Protein AF-A0A016VBL6-F1 (afdb_monomer_lite)

Organism: NCBI:txid53326

Secondary structure (DSSP, 8-state):
-HHHHHTT-S-S-GGGT-EEEE--STT-SEEEE-----GGGTTT-HHHHHHHHHHHHHHHSPPPSSHHHHHHHHHHHHHTT-

Sequence (82 aa):
MAYKIISGKINLPTNKFYTVSPSCTRGGPFKITFQTAKTSLRSSFFTQRAGSVFLRLSKKYILPHSLAQYKRLVDKFLRESA

Structure (mmCIF, N/CA/C/O backbone):
data_AF-A0A016VBL6-F1
#
_entry.id   AF-A0A016VBL6-F1
#
loop_
_atom_site.group_PDB
_atom_site.id
_atom_site.type_symbol
_atom_site.label_atom_id
_atom_site.label_alt_id
_atom_site.label_comp_id
_atom_site.label_asym_id
_atom_site.label_entity_id
_atom_site.label_seq_id
_atom_site.pdbx_PDB_ins_code
_atom_site.Cartn_x
_atom_site.Cartn_y
_atom_site.Cartn_z
_atom_site.occupancy
_atom_site.B_iso_or_equiv
_atom_site.auth_seq_id
_atom_site.auth_comp_id
_atom_site.auth_asym_id
_atom_site.auth_atom_id
_atom_site.pdbx_PDB_model_num
ATOM 1 N N . MET A 1 1 ? -5.324 -7.346 -2.079 1.00 54.12 1 MET A N 1
ATOM 2 C CA . MET A 1 1 ? -5.747 -6.616 -3.295 1.00 54.12 1 MET A CA 1
ATOM 3 C C . MET A 1 1 ? -4.780 -5.503 -3.680 1.00 54.12 1 MET A C 1
ATOM 5 O O . MET A 1 1 ? -4.170 -5.640 -4.727 1.00 54.12 1 MET A O 1
ATOM 9 N N . ALA A 1 2 ? -4.561 -4.477 -2.845 1.00 57.25 2 ALA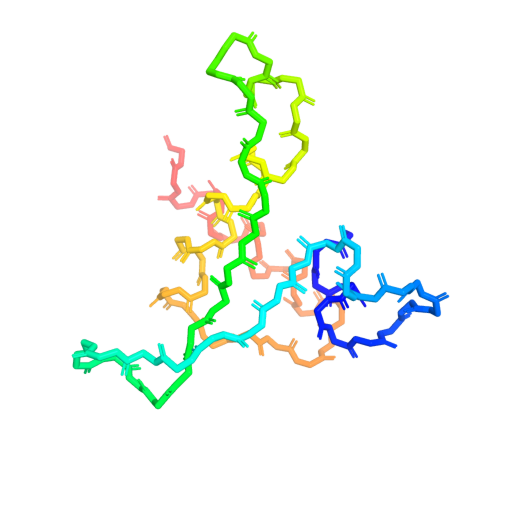 A N 1
ATOM 10 C CA . ALA A 1 2 ? -3.733 -3.304 -3.180 1.00 57.25 2 ALA A CA 1
ATOM 11 C C . ALA A 1 2 ? -2.341 -3.640 -3.751 1.00 57.25 2 ALA A C 1
ATOM 13 O O . ALA A 1 2 ? -2.014 -3.189 -4.838 1.00 57.25 2 ALA A O 1
ATOM 14 N N . TYR A 1 3 ? -1.574 -4.519 -3.096 1.00 64.38 3 TYR A N 1
ATOM 15 C CA . TYR A 1 3 ? -0.270 -4.968 -3.604 1.00 64.38 3 TYR A CA 1
ATOM 16 C C . TYR A 1 3 ? -0.341 -5.562 -5.018 1.00 64.38 3 TYR A C 1
ATOM 18 O O . TYR A 1 3 ? 0.477 -5.243 -5.872 1.00 64.38 3 TYR A O 1
ATOM 26 N N . LYS A 1 4 ? -1.333 -6.419 -5.280 1.00 64.06 4 LYS A N 1
ATOM 27 C CA . LYS A 1 4 ? -1.488 -7.073 -6.582 1.00 64.06 4 LYS A CA 1
ATOM 28 C C . LYS A 1 4 ? -1.921 -6.084 -7.679 1.00 64.06 4 LYS A C 1
ATOM 30 O O . LYS A 1 4 ? -1.518 -6.256 -8.819 1.00 64.06 4 LYS A O 1
ATOM 35 N N . ILE A 1 5 ? -2.701 -5.060 -7.320 1.00 65.44 5 ILE A N 1
ATOM 36 C CA . ILE A 1 5 ? -3.108 -3.967 -8.218 1.00 65.44 5 ILE A CA 1
ATOM 37 C C . ILE A 1 5 ? -1.906 -3.058 -8.522 1.00 65.44 5 ILE A C 1
ATOM 39 O O . ILE A 1 5 ? -1.655 -2.753 -9.678 1.00 65.44 5 ILE A O 1
ATOM 43 N N . ILE A 1 6 ? -1.119 -2.687 -7.506 1.00 66.88 6 ILE A N 1
ATOM 44 C CA . ILE A 1 6 ? 0.051 -1.803 -7.655 1.00 66.88 6 ILE A CA 1
ATOM 45 C C . ILE A 1 6 ? 1.196 -2.489 -8.416 1.00 66.88 6 ILE A C 1
ATOM 47 O O . ILE A 1 6 ? 1.877 -1.855 -9.210 1.00 66.88 6 ILE A O 1
ATOM 51 N N . SER A 1 7 ? 1.409 -3.789 -8.194 1.00 67.69 7 SER A N 1
ATOM 52 C CA . SER A 1 7 ? 2.478 -4.559 -8.854 1.00 67.69 7 SER A CA 1
ATOM 53 C C . SER A 1 7 ? 2.101 -5.105 -10.237 1.00 67.69 7 SER A C 1
ATOM 55 O O . SER A 1 7 ? 2.847 -5.916 -10.778 1.00 67.69 7 SER A O 1
ATOM 57 N N . GLY A 1 8 ? 0.940 -4.731 -10.792 1.00 65.06 8 GLY A N 1
ATOM 58 C CA . GLY A 1 8 ? 0.482 -5.215 -12.103 1.00 65.06 8 GLY A CA 1
ATOM 59 C C . GLY A 1 8 ? 0.190 -6.721 -12.159 1.00 65.06 8 GLY A C 1
ATOM 60 O O . GLY A 1 8 ? 0.003 -7.279 -13.231 1.00 65.06 8 GLY A O 1
ATOM 61 N N . LYS A 1 9 ? 0.121 -7.404 -11.008 1.00 71.00 9 LYS A N 1
ATOM 62 C CA . LYS A 1 9 ? -0.142 -8.853 -10.904 1.00 71.00 9 LYS A CA 1
ATOM 63 C C . LYS A 1 9 ? -1.622 -9.215 -11.068 1.00 71.00 9 LYS A C 1
ATOM 65 O O . LYS A 1 9 ? -2.006 -10.362 -10.850 1.00 71.00 9 LYS A O 1
ATOM 70 N N . ILE A 1 10 ? -2.463 -8.234 -11.377 1.00 68.06 10 ILE A N 1
ATOM 71 C CA . ILE A 1 10 ? -3.847 -8.424 -11.800 1.00 68.06 10 ILE A CA 1
ATOM 72 C C . ILE A 1 10 ? -4.015 -7.603 -13.077 1.00 68.06 10 ILE A C 1
ATOM 74 O O . ILE A 1 10 ? -3.679 -6.421 -13.067 1.00 68.06 10 ILE A O 1
ATOM 78 N N . ASN A 1 11 ? -4.586 -8.206 -14.126 1.00 70.69 11 ASN A N 1
ATOM 79 C CA . ASN A 1 11 ? -5.004 -7.544 -15.373 1.00 70.69 11 ASN A CA 1
ATOM 80 C C . ASN A 1 11 ? -6.217 -6.620 -15.152 1.00 70.69 11 ASN A C 1
ATOM 82 O O . ASN A 1 11 ? -7.227 -6.696 -15.847 1.00 70.69 11 ASN A O 1
ATOM 86 N N . LEU A 1 12 ? -6.149 -5.776 -14.126 1.00 71.00 12 LEU A N 1
ATOM 87 C CA . LEU A 1 12 ? -7.112 -4.720 -13.884 1.00 71.00 12 LEU A CA 1
ATOM 88 C C . LEU A 1 12 ? -6.530 -3.404 -14.401 1.00 71.00 12 LEU A C 1
ATOM 90 O O . LEU A 1 12 ? -5.343 -3.144 -14.200 1.00 71.00 12 LEU A O 1
ATOM 94 N N . PRO A 1 13 ? -7.357 -2.545 -15.013 1.00 70.81 13 PRO A N 1
ATOM 95 C CA . PRO A 1 13 ? -6.929 -1.227 -15.459 1.00 70.81 13 PRO A CA 1
ATOM 96 C C . PRO A 1 13 ? -6.554 -0.371 -14.236 1.00 70.81 13 PRO A C 1
ATOM 98 O O . PRO A 1 13 ? -7.417 0.146 -13.525 1.00 70.81 13 PRO A O 1
ATOM 101 N N . THR A 1 14 ? -5.252 -0.263 -13.952 1.00 68.81 14 THR A N 1
ATOM 102 C CA . THR A 1 14 ? -4.687 0.412 -12.766 1.00 68.81 14 THR A CA 1
ATOM 103 C C . THR A 1 14 ? -5.020 1.903 -12.723 1.00 68.81 14 THR A C 1
ATOM 105 O O . THR A 1 14 ? -5.214 2.453 -11.637 1.00 68.81 14 THR A O 1
ATOM 108 N N . ASN A 1 15 ? -5.217 2.521 -13.892 1.00 70.50 15 ASN A N 1
ATOM 109 C CA . ASN A 1 15 ? -5.675 3.903 -14.060 1.00 70.50 15 ASN A CA 1
ATOM 110 C C . ASN A 1 15 ? -7.060 4.188 -13.444 1.00 70.50 15 ASN A C 1
ATOM 112 O O . ASN A 1 15 ? -7.361 5.341 -13.148 1.00 70.50 15 ASN A O 1
ATOM 116 N N . LYS A 1 16 ? -7.894 3.163 -13.211 1.00 68.75 16 LYS A N 1
ATOM 117 C CA . LYS A 1 16 ? -9.178 3.308 -12.503 1.00 68.75 16 LYS A CA 1
ATOM 118 C C . LYS A 1 16 ? -9.021 3.387 -10.982 1.00 68.75 16 LYS A C 1
ATOM 120 O O . LYS A 1 16 ? -9.970 3.753 -10.295 1.00 68.75 16 LYS A O 1
ATOM 125 N N . PHE A 1 17 ? -7.854 3.026 -10.446 1.00 69.56 17 PHE A N 1
ATOM 126 C CA . PHE A 1 17 ? -7.608 2.953 -9.003 1.00 69.56 17 PHE A CA 1
ATOM 127 C C . PHE A 1 17 ? -6.725 4.092 -8.505 1.00 69.56 17 PHE A C 1
ATOM 129 O O . PHE A 1 17 ? -6.979 4.638 -7.431 1.0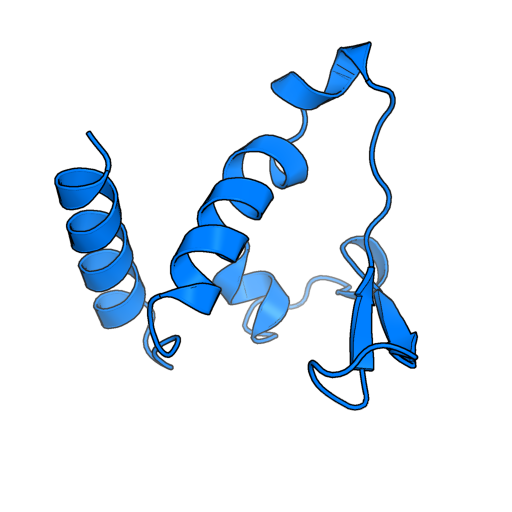0 69.56 17 PHE A O 1
ATOM 136 N N . TYR A 1 18 ? -5.688 4.440 -9.264 1.00 74.25 18 TYR A N 1
ATOM 137 C CA . TYR A 1 18 ? -4.788 5.536 -8.940 1.00 74.25 18 TYR A CA 1
ATOM 138 C C . TYR A 1 18 ? -4.108 6.080 -10.198 1.00 74.25 18 TYR A C 1
ATOM 140 O O . TYR A 1 18 ? -3.968 5.399 -11.210 1.00 74.25 18 TYR A O 1
ATOM 148 N N . THR A 1 19 ? -3.657 7.320 -10.109 1.00 79.31 19 THR A N 1
ATOM 149 C CA . THR A 1 19 ? -2.795 7.993 -11.073 1.00 79.31 19 THR A CA 1
ATOM 150 C C . THR A 1 19 ? -1.460 8.315 -10.415 1.00 79.31 19 THR A C 1
ATOM 152 O O . THR A 1 19 ? -1.339 8.347 -9.190 1.00 79.31 19 THR A O 1
ATOM 155 N N . VAL A 1 20 ? -0.432 8.528 -11.226 1.00 81.56 20 VAL A N 1
ATOM 156 C CA . VAL A 1 20 ? 0.873 8.992 -10.760 1.00 81.56 20 VAL A CA 1
ATOM 157 C C . VAL A 1 20 ? 1.028 10.420 -11.254 1.00 81.56 20 VAL A C 1
ATOM 159 O O . VAL A 1 20 ? 0.919 10.668 -12.451 1.00 81.56 20 VAL A O 1
ATOM 162 N N . SER A 1 21 ? 1.224 11.363 -10.339 1.00 80.81 21 SER A N 1
ATOM 163 C CA . SER A 1 21 ? 1.422 12.775 -10.666 1.00 80.81 21 SER A CA 1
ATOM 164 C C . SER A 1 21 ? 2.811 13.235 -10.225 1.00 80.81 21 SER A C 1
ATOM 166 O O . SER A 1 21 ? 3.350 12.692 -9.253 1.00 80.81 21 SER A O 1
ATOM 168 N N . PRO A 1 22 ? 3.412 14.220 -10.915 1.00 84.19 22 PRO A N 1
ATOM 169 C CA . PRO A 1 22 ? 4.651 14.836 -10.464 1.00 84.19 22 PRO A CA 1
ATOM 170 C C . PRO A 1 22 ? 4.515 15.335 -9.022 1.00 84.19 22 PRO A C 1
ATOM 172 O O . PRO A 1 22 ? 3.498 15.919 -8.630 1.00 84.19 22 PRO A O 1
ATOM 175 N N . SER A 1 23 ? 5.525 15.057 -8.205 1.00 80.81 23 SER A N 1
ATOM 176 C CA . SER A 1 23 ? 5.559 15.491 -6.813 1.00 80.81 23 SER A CA 1
ATOM 177 C C . SER A 1 23 ? 6.466 16.705 -6.671 1.00 80.81 23 SER A C 1
ATOM 179 O O . SER A 1 23 ? 7.661 16.628 -6.929 1.00 80.81 23 SER A O 1
ATOM 181 N N . CYS A 1 24 ? 5.897 17.818 -6.210 1.00 74.00 24 CYS A N 1
ATOM 182 C CA . CYS A 1 24 ? 6.644 19.047 -5.936 1.00 74.00 24 CYS A CA 1
ATOM 183 C C . CYS A 1 24 ? 7.238 19.090 -4.512 1.00 74.00 24 CYS A C 1
ATOM 185 O O . CYS A 1 24 ? 7.806 20.102 -4.117 1.00 74.00 24 CYS A O 1
ATOM 187 N N . THR A 1 25 ? 7.079 18.028 -3.709 1.00 67.62 25 THR A N 1
ATOM 188 C CA . THR A 1 25 ? 7.604 17.940 -2.335 1.00 67.62 25 THR A CA 1
ATOM 189 C C . THR A 1 25 ? 8.716 16.893 -2.216 1.00 67.62 25 THR A C 1
ATOM 191 O O . THR A 1 25 ? 8.790 15.956 -3.010 1.00 67.62 25 THR A O 1
ATOM 194 N N . ARG A 1 26 ? 9.580 17.058 -1.199 1.00 54.88 26 ARG A N 1
ATOM 195 C CA . ARG A 1 26 ? 10.907 16.424 -0.989 1.00 54.88 26 ARG A CA 1
ATOM 196 C C . ARG A 1 26 ? 10.971 14.879 -0.877 1.00 54.88 26 ARG A C 1
ATOM 198 O O . ARG A 1 26 ? 11.972 14.356 -0.405 1.00 54.88 26 ARG A O 1
ATOM 205 N N . GLY A 1 27 ? 9.938 14.142 -1.286 1.00 64.94 27 GLY A N 1
ATOM 206 C CA . GLY A 1 27 ? 9.830 12.681 -1.132 1.00 64.94 27 GLY A CA 1
ATOM 207 C C . GLY A 1 27 ? 10.105 11.833 -2.384 1.00 64.94 27 GLY A C 1
ATOM 208 O O . GLY A 1 27 ? 10.066 10.611 -2.282 1.00 64.94 27 GLY A O 1
ATOM 209 N N . GLY A 1 28 ? 10.350 12.443 -3.549 1.00 71.94 28 GLY A N 1
ATOM 210 C CA . GLY A 1 28 ? 10.593 11.756 -4.828 1.00 71.94 28 GLY A CA 1
ATOM 211 C C . GLY A 1 28 ? 9.950 12.490 -6.016 1.00 71.94 28 GLY A C 1
ATOM 212 O O .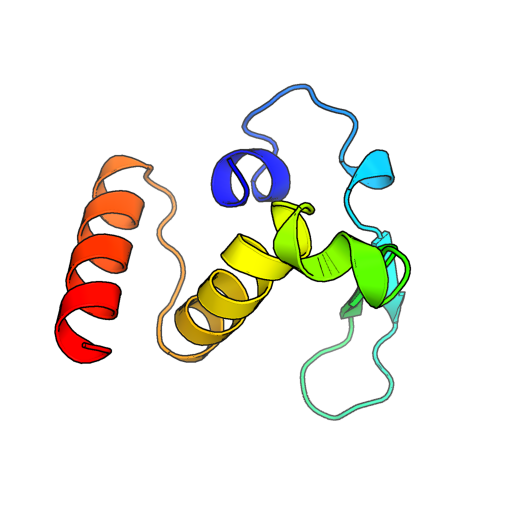 GLY A 1 28 ? 9.139 13.384 -5.786 1.00 71.94 28 GLY A O 1
ATOM 213 N N . PRO A 1 29 ? 10.280 12.136 -7.275 1.00 79.94 29 PRO A N 1
ATOM 214 C CA . PRO A 1 29 ? 9.797 12.854 -8.464 1.00 79.94 29 PRO A CA 1
ATOM 215 C C . PRO A 1 29 ? 8.302 12.639 -8.751 1.00 79.94 29 PRO A C 1
ATOM 217 O O . PRO A 1 29 ? 7.669 13.452 -9.422 1.00 79.94 29 PRO A O 1
ATOM 220 N N . PHE A 1 30 ? 7.710 11.569 -8.214 1.00 79.25 30 PHE A N 1
ATOM 221 C CA . PHE A 1 30 ? 6.332 11.175 -8.487 1.00 79.25 30 PHE A CA 1
ATOM 222 C C . PHE A 1 30 ? 5.595 10.763 -7.211 1.00 79.25 30 PHE A C 1
ATOM 224 O O . PHE A 1 30 ? 6.174 10.149 -6.316 1.00 79.25 30 PHE A O 1
ATOM 231 N N . LYS A 1 31 ? 4.295 11.062 -7.143 1.00 81.94 31 LYS A N 1
ATOM 232 C CA . LYS A 1 31 ? 3.390 10.638 -6.068 1.00 81.94 31 LYS A CA 1
ATOM 233 C C . LYS A 1 31 ? 2.168 9.924 -6.633 1.00 81.94 31 LYS A C 1
ATOM 235 O O . LYS A 1 31 ? 1.660 10.273 -7.696 1.00 81.94 31 LYS A O 1
ATOM 240 N N . ILE A 1 32 ? 1.669 8.944 -5.887 1.00 80.06 32 ILE A N 1
ATOM 241 C CA . ILE A 1 32 ? 0.419 8.254 -6.207 1.00 80.06 32 ILE A CA 1
ATOM 242 C C . ILE A 1 32 ? -0.753 9.121 -5.732 1.00 80.06 32 ILE A C 1
ATOM 244 O O . ILE A 1 32 ? -0.851 9.453 -4.551 1.00 80.06 32 ILE A O 1
ATOM 248 N N . THR A 1 33 ? -1.653 9.465 -6.646 1.00 74.06 33 THR A N 1
ATOM 249 C CA . THR A 1 33 ? -2.911 10.177 -6.397 1.00 74.06 33 THR A CA 1
ATOM 250 C C . THR A 1 33 ? -4.093 9.266 -6.707 1.00 74.06 33 THR A C 1
ATOM 252 O O . THR A 1 33 ? -4.057 8.501 -7.659 1.00 74.06 33 THR A O 1
ATOM 255 N N . PHE A 1 34 ? -5.158 9.309 -5.914 1.00 75.19 34 PHE A N 1
ATOM 256 C CA . PHE A 1 34 ? -6.349 8.479 -6.129 1.00 75.19 34 PHE A CA 1
ATOM 257 C C . PHE A 1 34 ? -7.609 9.282 -5.813 1.00 75.19 34 PHE A C 1
ATOM 259 O O . PHE A 1 34 ? -7.575 10.176 -4.967 1.00 75.19 34 PHE A O 1
ATOM 266 N N . GLN A 1 35 ? -8.720 8.972 -6.487 1.00 67.38 35 GLN A N 1
ATOM 267 C CA . GLN A 1 35 ? -9.995 9.628 -6.202 1.00 67.38 35 GLN A CA 1
ATOM 268 C C . GLN A 1 35 ? -10.472 9.255 -4.795 1.00 67.38 35 GLN A C 1
ATOM 270 O O . GLN A 1 35 ? -10.727 8.091 -4.478 1.00 67.38 35 GLN A O 1
ATOM 275 N N . THR A 1 36 ? -10.588 10.256 -3.930 1.00 59.41 36 THR A N 1
ATOM 276 C CA . THR A 1 36 ? -11.138 10.110 -2.586 1.00 59.41 36 THR A CA 1
ATOM 277 C C . THR A 1 36 ? -12.652 10.276 -2.637 1.00 59.41 36 THR A C 1
ATOM 279 O O . THR A 1 36 ? -13.167 11.355 -2.907 1.00 59.41 36 THR A O 1
ATOM 282 N N . ALA A 1 37 ? -13.384 9.199 -2.345 1.00 57.78 37 ALA A N 1
ATOM 283 C CA . ALA A 1 37 ? -14.830 9.262 -2.141 1.00 57.78 37 ALA A CA 1
ATOM 284 C C . ALA A 1 37 ? -15.223 10.302 -1.066 1.00 57.78 37 ALA A C 1
ATOM 286 O O . ALA A 1 37 ? -14.448 10.559 -0.128 1.00 57.78 37 ALA A O 1
ATOM 287 N N . LYS A 1 38 ? -16.444 10.857 -1.203 1.00 58.75 38 LYS A N 1
ATOM 288 C CA . LYS A 1 38 ? -17.077 11.781 -0.241 1.00 58.75 38 LYS A CA 1
ATOM 289 C C . LYS A 1 38 ? -16.900 11.277 1.191 1.00 58.75 38 LYS A C 1
ATOM 291 O O . LYS A 1 38 ? -16.983 10.078 1.450 1.00 58.75 38 LYS A O 1
ATOM 296 N N . THR A 1 39 ? -16.675 12.207 2.118 1.00 57.28 39 THR A N 1
ATOM 297 C CA . THR A 1 39 ? -16.300 11.953 3.519 1.00 57.28 39 THR A CA 1
ATOM 298 C C . THR A 1 39 ? -17.233 10.965 4.227 1.00 57.28 39 THR A C 1
ATOM 300 O O . THR A 1 39 ? -16.766 10.100 4.962 1.00 57.28 39 THR A O 1
ATOM 303 N N . SER A 1 40 ? -18.531 11.030 3.920 1.00 56.97 40 SER A N 1
ATOM 304 C CA . SER A 1 40 ? -19.584 10.156 4.452 1.00 56.97 40 SER A CA 1
ATOM 305 C C . SER A 1 40 ? -19.514 8.697 3.987 1.00 56.97 40 SER A C 1
ATOM 307 O O . SER A 1 40 ? -20.069 7.826 4.644 1.00 56.97 40 SER A O 1
ATOM 309 N N . LEU A 1 41 ? -18.821 8.407 2.882 1.00 58.00 41 LEU A N 1
ATOM 310 C CA . LEU A 1 41 ? -18.668 7.054 2.332 1.00 58.00 41 LEU A CA 1
ATOM 311 C C . LEU A 1 41 ? -17.276 6.462 2.618 1.00 58.00 41 LEU A C 1
ATOM 313 O O . LEU A 1 41 ? -16.990 5.324 2.262 1.00 58.00 41 LEU A O 1
ATOM 317 N N . ARG A 1 42 ? -16.368 7.211 3.255 1.00 56.03 42 ARG A N 1
ATOM 318 C CA . ARG A 1 42 ? -14.962 6.800 3.443 1.00 56.03 42 ARG A CA 1
ATOM 319 C C . ARG A 1 42 ? -14.803 5.492 4.213 1.00 56.03 42 ARG A C 1
ATOM 321 O O . ARG A 1 42 ? -13.906 4.714 3.896 1.00 56.03 42 ARG A O 1
ATOM 328 N N . SER A 1 43 ? -15.678 5.231 5.182 1.00 58.72 43 SER A N 1
ATOM 329 C CA . SER A 1 43 ? -15.712 3.970 5.932 1.00 58.72 43 SER A CA 1
ATOM 330 C C . SER A 1 43 ? -16.096 2.779 5.045 1.00 58.72 43 SER A C 1
ATOM 332 O O . SER A 1 43 ? -15.584 1.678 5.236 1.00 58.72 43 SER A O 1
ATOM 334 N N . SER A 1 44 ? -16.928 2.990 4.025 1.00 62.00 44 SER A N 1
ATOM 335 C CA . SER A 1 44 ? -17.349 1.965 3.066 1.00 62.00 44 SER A CA 1
ATOM 336 C C . SER A 1 44 ? -16.267 1.673 2.020 1.00 62.00 44 SER A C 1
ATOM 338 O O . SER A 1 44 ? -16.114 0.531 1.582 1.00 62.00 44 SER A O 1
ATOM 340 N N . PHE A 1 45 ? -15.456 2.669 1.650 1.00 64.50 45 PHE A N 1
ATOM 341 C CA . PHE A 1 45 ? -14.447 2.523 0.599 1.00 64.50 45 PHE A CA 1
ATOM 342 C C . PHE A 1 45 ? -13.184 1.788 1.074 1.00 64.50 45 PHE A C 1
ATOM 344 O O . PHE A 1 45 ? -12.391 2.278 1.881 1.00 64.50 45 PHE A O 1
ATOM 351 N N . PHE A 1 46 ? -12.956 0.606 0.492 1.00 68.19 46 PHE A N 1
ATOM 352 C CA . PHE A 1 46 ? -11.797 -0.253 0.761 1.00 68.19 46 PHE A CA 1
ATOM 353 C C . PHE A 1 46 ? -10.457 0.484 0.627 1.00 68.19 46 PHE A C 1
ATOM 355 O O . PHE A 1 46 ? -9.565 0.285 1.444 1.00 68.19 46 PHE A O 1
ATOM 362 N N . THR A 1 47 ? -10.312 1.364 -0.364 1.00 69.62 47 THR A N 1
ATOM 363 C CA . THR A 1 47 ? -9.090 2.152 -0.586 1.00 69.62 47 THR A CA 1
ATOM 364 C C . THR A 1 47 ? -8.787 3.116 0.552 1.00 69.62 47 THR A C 1
ATOM 366 O O . THR A 1 47 ? -7.621 3.338 0.847 1.00 69.62 47 THR A O 1
ATOM 369 N N . GLN A 1 48 ? -9.793 3.646 1.243 1.00 68.69 48 GLN A N 1
ATOM 370 C CA . GLN A 1 48 ? -9.551 4.549 2.368 1.00 68.69 48 GLN A CA 1
ATOM 371 C C . GLN A 1 48 ? -9.207 3.790 3.651 1.00 68.69 48 GLN A C 1
ATOM 373 O O . GLN A 1 48 ? -8.276 4.173 4.361 1.00 68.69 48 GLN A O 1
ATOM 378 N N . ARG A 1 49 ? -9.877 2.657 3.896 1.00 72.00 49 ARG A N 1
ATOM 379 C CA . ARG A 1 49 ? -9.566 1.773 5.029 1.00 72.00 49 ARG A CA 1
ATOM 380 C C . ARG A 1 49 ? -8.216 1.076 4.869 1.00 72.00 49 ARG A C 1
ATOM 382 O O . ARG A 1 49 ? -7.339 1.214 5.710 1.00 72.00 49 ARG A O 1
ATOM 389 N N . ALA A 1 50 ? -8.022 0.351 3.772 1.00 80.38 50 ALA A N 1
ATOM 390 C CA . ALA A 1 50 ? -6.813 -0.434 3.548 1.00 80.38 50 ALA A CA 1
ATOM 391 C C . ALA A 1 50 ? -5.645 0.412 3.022 1.00 80.38 50 ALA A C 1
ATOM 393 O O . ALA A 1 50 ? -4.494 0.104 3.316 1.00 80.38 50 ALA A O 1
ATOM 394 N N . GLY A 1 51 ? -5.910 1.471 2.251 1.00 80.25 51 GLY A N 1
ATOM 395 C CA . GLY A 1 51 ? -4.857 2.303 1.662 1.00 80.25 51 GLY A CA 1
ATOM 396 C C . GLY A 1 51 ? -4.128 3.170 2.685 1.00 80.25 51 GLY A C 1
ATOM 397 O O . GLY A 1 51 ? -2.913 3.310 2.593 1.00 80.25 51 GLY A O 1
ATOM 398 N N . SER A 1 52 ? -4.824 3.687 3.702 1.00 80.25 52 SER A N 1
ATOM 399 C CA . SER A 1 52 ? -4.183 4.425 4.801 1.00 80.25 52 SER A CA 1
ATOM 400 C C . SER A 1 52 ? -3.246 3.530 5.624 1.00 80.25 52 SER A C 1
ATOM 402 O O . SER A 1 52 ? -2.101 3.902 5.889 1.00 80.25 52 SER A O 1
ATOM 404 N N . VAL A 1 53 ? -3.688 2.313 5.955 1.00 83.31 53 VAL A N 1
ATOM 405 C CA . VAL A 1 53 ? -2.872 1.294 6.638 1.00 83.31 53 VAL A CA 1
ATOM 406 C C . VAL A 1 53 ? -1.690 0.866 5.766 1.00 83.31 53 VAL A C 1
ATOM 408 O O . VAL A 1 53 ? -0.558 0.795 6.244 1.00 83.31 53 VAL A O 1
ATOM 411 N N . PHE A 1 54 ? -1.922 0.652 4.468 1.00 84.44 54 PHE A N 1
ATOM 412 C CA . PHE A 1 54 ? -0.870 0.317 3.510 1.00 84.44 54 PHE A CA 1
ATOM 413 C C . PHE A 1 54 ? 0.192 1.416 3.401 1.00 84.44 54 PHE A C 1
ATOM 415 O O . PHE A 1 54 ? 1.376 1.102 3.404 1.00 84.44 54 PHE A O 1
ATOM 422 N N . LEU A 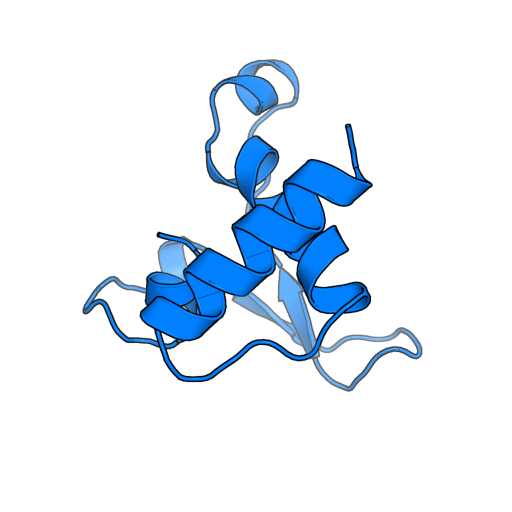1 55 ? -0.212 2.690 3.369 1.00 85.88 55 LEU A N 1
ATOM 423 C CA . LEU A 1 55 ? 0.708 3.831 3.347 1.00 85.88 55 LEU A CA 1
ATOM 424 C C . LEU A 1 55 ? 1.585 3.905 4.602 1.00 85.88 55 LEU A C 1
ATOM 426 O O . LEU A 1 55 ? 2.754 4.272 4.511 1.00 85.88 55 LEU A O 1
ATOM 430 N N . ARG A 1 56 ? 1.047 3.566 5.780 1.00 86.44 56 ARG A N 1
ATOM 431 C CA . ARG A 1 56 ? 1.853 3.485 7.011 1.00 86.44 56 ARG A CA 1
ATOM 432 C C . ARG A 1 56 ? 2.875 2.354 6.924 1.00 86.44 56 ARG A C 1
ATOM 434 O O . ARG A 1 56 ? 4.044 2.564 7.234 1.00 86.44 56 ARG A O 1
ATOM 441 N N . LEU A 1 57 ? 2.449 1.187 6.449 1.00 88.88 57 LEU A N 1
ATOM 442 C CA . LEU A 1 57 ? 3.320 0.029 6.268 1.00 88.88 57 LEU A CA 1
ATOM 443 C C . LEU A 1 57 ? 4.426 0.298 5.237 1.00 88.88 57 LEU A C 1
ATOM 445 O O . LEU A 1 57 ? 5.582 -0.011 5.509 1.00 88.88 57 LEU A O 1
ATOM 449 N N . SER A 1 58 ? 4.107 0.924 4.099 1.00 86.12 58 SER A N 1
ATOM 450 C CA . SER A 1 58 ? 5.081 1.223 3.037 1.00 86.12 58 SER A CA 1
ATOM 451 C C . SER A 1 58 ? 6.109 2.281 3.434 1.00 86.12 58 SER A C 1
ATOM 453 O O . SER A 1 58 ? 7.171 2.353 2.830 1.00 86.12 58 SER A O 1
ATOM 455 N N . LYS A 1 59 ? 5.795 3.127 4.422 1.00 87.50 59 LYS A N 1
ATOM 456 C CA . LYS A 1 59 ? 6.751 4.082 4.999 1.00 87.50 59 LYS A CA 1
ATOM 457 C C . LYS A 1 59 ? 7.681 3.432 6.023 1.00 87.50 59 LYS A C 1
ATOM 459 O O . LYS A 1 59 ? 8.790 3.915 6.209 1.00 87.50 59 LYS A O 1
ATOM 464 N N . LYS A 1 60 ? 7.224 2.374 6.702 1.00 88.88 60 LYS A N 1
ATOM 465 C CA . LYS A 1 60 ? 7.984 1.682 7.755 1.00 88.88 60 LYS A CA 1
ATOM 466 C C . LYS A 1 60 ? 8.870 0.561 7.203 1.00 88.88 60 LYS A C 1
ATOM 468 O O . LYS A 1 60 ? 9.923 0.294 7.770 1.00 88.88 60 LYS A O 1
ATOM 473 N N . TYR A 1 61 ? 8.462 -0.085 6.111 1.00 86.88 61 TYR A N 1
ATOM 474 C CA . TYR A 1 61 ? 9.179 -1.224 5.540 1.00 86.88 61 TYR A CA 1
ATOM 475 C C . TYR A 1 61 ? 9.280 -1.158 4.018 1.00 86.88 61 TYR A C 1
ATOM 477 O O . TYR A 1 61 ? 8.386 -0.662 3.332 1.00 86.88 61 TYR A O 1
ATOM 485 N N . ILE A 1 62 ? 10.338 -1.776 3.493 1.00 88.06 62 ILE A N 1
ATOM 486 C CA . ILE A 1 62 ? 10.480 -2.069 2.066 1.00 88.06 62 ILE A CA 1
ATOM 487 C C . ILE A 1 62 ? 9.462 -3.153 1.686 1.00 88.06 62 ILE A C 1
ATOM 489 O O . ILE A 1 62 ? 9.350 -4.183 2.355 1.00 88.06 62 ILE A O 1
ATOM 493 N N . LEU A 1 63 ? 8.704 -2.923 0.611 1.00 85.88 63 LEU A N 1
ATOM 494 C CA . LEU A 1 63 ? 7.661 -3.846 0.167 1.00 85.88 63 LEU A CA 1
ATOM 495 C C . LEU A 1 63 ? 8.271 -5.058 -0.563 1.00 85.88 63 LEU A C 1
ATOM 497 O O . LEU A 1 63 ? 8.948 -4.878 -1.574 1.00 85.88 63 LEU A O 1
ATOM 501 N N . PRO A 1 64 ? 8.008 -6.296 -0.113 1.00 85.88 64 PRO A N 1
ATOM 502 C CA . PRO A 1 64 ? 8.577 -7.487 -0.733 1.00 85.88 64 PRO A CA 1
ATOM 503 C C . PRO A 1 64 ? 7.921 -7.823 -2.081 1.00 85.88 64 PRO A C 1
ATOM 505 O O . PRO A 1 64 ? 6.731 -7.592 -2.310 1.00 85.88 64 PRO A O 1
ATOM 508 N N . HIS A 1 65 ? 8.690 -8.455 -2.971 1.00 80.44 65 HIS A N 1
ATOM 509 C CA . HIS A 1 65 ? 8.226 -8.887 -4.296 1.00 80.44 65 HIS A CA 1
ATOM 510 C C . HIS A 1 65 ? 7.393 -10.182 -4.283 1.00 80.44 65 HIS A C 1
ATOM 512 O O . HIS A 1 65 ? 6.709 -10.481 -5.268 1.00 80.44 65 HIS A O 1
ATOM 518 N N . SER A 1 66 ? 7.397 -10.950 -3.187 1.00 89.50 66 SER A N 1
ATOM 519 C CA . SER A 1 66 ? 6.578 -12.161 -3.056 1.00 89.50 66 SER A CA 1
ATOM 520 C C . SER A 1 66 ? 5.340 -11.930 -2.183 1.00 89.50 66 SER A C 1
ATOM 522 O O . SER A 1 66 ? 5.375 -11.243 -1.16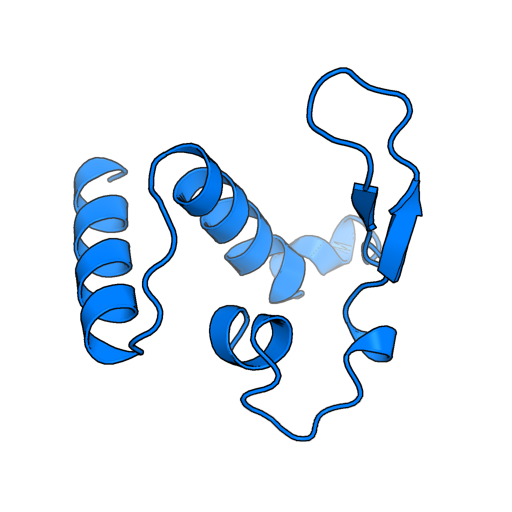1 1.00 89.50 66 SER A O 1
ATOM 524 N N . LEU A 1 67 ? 4.221 -12.552 -2.569 1.00 83.12 67 LEU A N 1
ATOM 525 C CA . LEU A 1 67 ? 2.955 -12.426 -1.841 1.00 83.12 67 LEU A CA 1
ATOM 526 C C . LEU A 1 67 ? 3.035 -13.043 -0.437 1.00 83.12 67 LEU A C 1
ATOM 528 O O . LEU A 1 67 ? 2.451 -12.508 0.502 1.00 83.12 67 LEU A O 1
ATOM 532 N N . ALA A 1 68 ? 3.743 -14.165 -0.297 1.00 89.56 68 ALA A N 1
ATOM 533 C CA . ALA A 1 68 ? 3.899 -14.851 0.981 1.00 89.56 68 ALA A CA 1
ATOM 534 C C . ALA A 1 68 ? 4.680 -13.991 1.986 1.00 89.56 68 ALA A C 1
ATOM 536 O O . ALA A 1 68 ? 4.240 -13.829 3.124 1.00 89.56 68 ALA A O 1
ATOM 537 N N . GLN A 1 69 ? 5.788 -13.375 1.557 1.00 87.19 69 GLN A N 1
ATOM 538 C CA . GLN A 1 69 ? 6.548 -12.452 2.405 1.00 87.19 69 GLN A CA 1
ATOM 539 C C . GLN A 1 69 ? 5.735 -11.198 2.730 1.00 87.19 69 GLN A C 1
ATOM 541 O O . GLN A 1 69 ? 5.743 -10.755 3.874 1.00 87.19 69 GLN A O 1
ATOM 546 N N . TYR A 1 70 ? 4.982 -10.664 1.762 1.00 89.00 70 TYR A N 1
ATOM 547 C CA . TYR A 1 70 ? 4.105 -9.519 2.000 1.00 89.00 70 TYR A CA 1
ATOM 548 C C . TYR A 1 70 ? 3.067 -9.805 3.093 1.00 89.00 70 TYR A C 1
ATOM 550 O O . TYR A 1 70 ? 2.909 -8.994 3.999 1.00 89.00 70 TYR A O 1
ATOM 558 N N . LYS A 1 71 ? 2.404 -10.972 3.057 1.00 90.19 71 LYS A N 1
ATOM 559 C CA . LYS A 1 71 ? 1.448 -11.380 4.102 1.00 90.19 71 LYS A CA 1
ATOM 560 C C . LYS A 1 71 ? 2.100 -11.418 5.486 1.00 90.19 71 LYS A C 1
ATOM 562 O O . LYS A 1 71 ? 1.600 -10.776 6.400 1.00 90.19 71 LYS A O 1
ATOM 567 N N . ARG A 1 72 ? 3.261 -12.077 5.611 1.00 93.25 72 ARG A N 1
ATOM 568 C CA . ARG A 1 72 ? 4.010 -12.147 6.881 1.00 93.25 72 ARG A CA 1
ATOM 569 C C . ARG A 1 72 ? 4.378 -10.759 7.414 1.00 93.25 72 ARG A C 1
ATOM 571 O O . ARG A 1 72 ? 4.299 -10.521 8.615 1.00 93.25 72 ARG A O 1
ATOM 578 N N . LEU A 1 73 ? 4.768 -9.846 6.526 1.00 91.44 73 LEU A N 1
ATOM 579 C CA . LEU A 1 73 ? 5.132 -8.477 6.886 1.00 91.44 73 LEU A CA 1
ATOM 580 C C . LEU A 1 73 ? 3.917 -7.676 7.372 1.00 91.44 73 LEU A C 1
ATOM 582 O O . LEU A 1 73 ? 4.016 -6.981 8.381 1.00 91.44 73 LEU A O 1
ATOM 586 N N . VAL A 1 74 ? 2.766 -7.812 6.707 1.00 90.38 74 VAL A N 1
ATOM 587 C CA . VAL A 1 74 ? 1.504 -7.206 7.162 1.00 90.38 74 VAL A CA 1
ATOM 588 C C . VAL A 1 74 ? 1.106 -7.746 8.537 1.00 90.38 74 VAL A C 1
ATOM 590 O O . VAL A 1 74 ? 0.817 -6.949 9.425 1.00 90.38 74 VAL A O 1
ATOM 593 N N . ASP A 1 75 ? 1.158 -9.063 8.750 1.00 91.06 75 ASP A N 1
ATOM 594 C CA . ASP A 1 75 ? 0.798 -9.676 10.037 1.00 91.06 75 ASP A CA 1
ATOM 595 C C . ASP A 1 75 ? 1.719 -9.227 11.179 1.00 91.06 75 ASP A C 1
ATOM 597 O O . ASP A 1 75 ? 1.280 -9.104 12.324 1.00 91.06 75 ASP A O 1
ATOM 601 N N . LYS A 1 76 ? 3.002 -8.989 10.885 1.00 91.75 76 LYS A N 1
ATOM 602 C CA . LYS A 1 76 ? 3.951 -8.407 11.841 1.00 91.75 76 LYS A CA 1
ATOM 603 C C . LYS A 1 76 ? 3.588 -6.954 12.155 1.00 91.75 76 LYS A C 1
ATOM 605 O O . LYS A 1 76 ? 3.473 -6.588 13.318 1.00 91.75 76 LYS A O 1
ATOM 610 N N . PHE A 1 77 ? 3.358 -6.141 11.126 1.00 92.06 77 PHE A N 1
ATOM 611 C CA . PHE A 1 77 ? 3.025 -4.726 11.283 1.00 92.06 77 PHE A CA 1
ATOM 612 C C . PHE A 1 77 ? 1.719 -4.497 12.057 1.00 92.06 77 PHE A C 1
ATOM 614 O O . PHE A 1 77 ? 1.652 -3.584 12.879 1.00 92.06 77 PHE A O 1
ATOM 621 N N . LEU A 1 78 ? 0.692 -5.315 11.806 1.00 88.38 78 LEU A N 1
ATOM 622 C CA . LEU A 1 78 ? -0.590 -5.220 12.505 1.00 88.38 78 LEU A CA 1
ATOM 623 C C . LEU A 1 78 ? -0.466 -5.601 13.984 1.00 88.38 78 LEU A C 1
ATOM 625 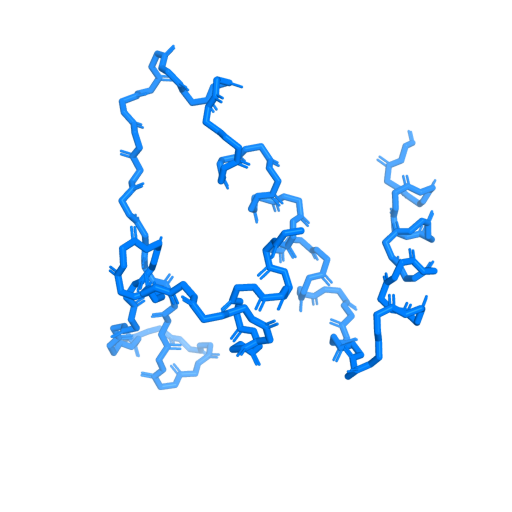O O . LEU A 1 78 ? -1.082 -4.940 14.810 1.00 88.38 78 LEU A O 1
ATOM 629 N N . ARG A 1 79 ? 0.367 -6.596 14.324 1.00 89.06 79 ARG A N 1
ATOM 630 C CA . ARG A 1 79 ? 0.658 -6.960 15.721 1.00 89.06 79 ARG A CA 1
ATOM 631 C C . ARG A 1 79 ? 1.380 -5.861 16.494 1.00 89.06 79 ARG A C 1
ATOM 633 O O . ARG A 1 79 ? 1.102 -5.677 17.664 1.00 89.06 79 ARG A O 1
ATOM 640 N N . GLU A 1 80 ? 2.287 -5.136 15.849 1.00 85.62 80 GLU A N 1
ATOM 641 C CA . GLU A 1 80 ? 3.009 -4.011 16.469 1.00 85.62 80 GLU A CA 1
ATOM 642 C C . GLU A 1 80 ? 2.170 -2.723 16.569 1.00 85.62 80 GLU A C 1
ATOM 644 O O . GLU A 1 80 ? 2.610 -1.754 17.181 1.00 85.62 80 GLU A O 1
ATOM 649 N N . SER A 1 81 ? 1.017 -2.668 15.892 1.00 72.94 81 SER A N 1
ATOM 650 C CA . SER A 1 81 ? 0.151 -1.480 15.818 1.00 72.94 81 SER A CA 1
ATOM 651 C C . SER A 1 81 ? -1.149 -1.617 16.622 1.00 72.94 81 SER A C 1
ATOM 653 O O . SER A 1 81 ? -1.964 -0.694 16.562 1.00 72.94 81 SER A O 1
ATOM 655 N N . ALA A 1 82 ? -1.354 -2.763 17.279 1.00 60.75 82 ALA A N 1
ATOM 656 C CA . ALA A 1 82 ? -2.448 -3.044 18.208 1.00 60.75 82 ALA A CA 1
ATOM 657 C C . ALA A 1 82 ? -2.013 -2.695 19.635 1.00 60.75 82 ALA A C 1
ATOM 659 O O . ALA A 1 82 ? -2.867 -2.158 20.371 1.00 60.75 82 ALA A O 1
#

Radius of gyration: 13.81 Å; chains: 1; bounding box: 30×34×34 Å

Foldseek 3Di:
DVVCLVVVVDPDPNVQAWDWDQDPDDPDRIDIGGDDPDPVCLVVDPCNVVVVVVVVLVVVDPQDPDPVVNVVSSVVSVVVVD

pLDDT: mean 75.47, std 11.26, range [54.12, 93.25]